Protein AF-A0A2I1GMH8-F1 (afdb_monomer_lite)

Organism: NCBI:txid588596

Sequence (183 aa):
MAGYFSDGNMNECLRSLGNLESKLNDIYKTMGSLSNRVDELEKELKELKDQANYMKFFSNYRDWASMFIQALTKKLGGVDNWRDAEMGLYYRNRNERLTKEESDCVERLMNLLKEDKDIGLNLTDIKLLLEVRDTSNILFHKNNQTSRDAEMELGTYPVPDNLKIYKPPLKKAFKAMSKWRSS

Radius of gyration: 32.74 Å; chains: 1; bounding box: 80×47×100 Å

pLDDT: mean 80.9, std 13.66, range [40.06, 97.25]

Secondary structure (DSSP, 8-state):
----SSHHHHHHHHHHHHHHHHHHHHHHHHHHHHHHHHHHHHHHHHHHHHHHHHHHHHHHHHHHHHHHHHHHHHHTTSHHHHHHHHHHHHHHHTTPPPPHHHHHHHHHHHHHHHH-TTT---HHHHHHHHHHHHHHHHHHT-----HHHHHHHHHHS---GGGGGGHHHHHHHHHHHHHHHT-

Structure (mmCIF, N/CA/C/O backbone):
data_AF-A0A2I1GMH8-F1
#
_entry.id   AF-A0A2I1GMH8-F1
#
loop_
_atom_site.group_PDB
_atom_site.id
_atom_site.type_symbol
_atom_site.label_atom_id
_atom_site.label_alt_id
_atom_site.label_comp_id
_atom_site.label_asym_id
_atom_site.label_entity_id
_atom_site.label_seq_id
_atom_site.pdbx_PDB_ins_code
_atom_site.Cartn_x
_atom_site.Cartn_y
_atom_site.Cartn_z
_atom_site.occupancy
_atom_site.B_iso_or_equiv
_atom_site.auth_seq_id
_atom_site.auth_comp_id
_atom_site.auth_asym_id
_atom_site.auth_atom_id
_atom_site.pdbx_PDB_model_num
ATOM 1 N N . MET A 1 1 ? 58.663 -9.627 -70.888 1.00 40.06 1 MET A N 1
ATOM 2 C CA . MET A 1 1 ? 58.907 -8.647 -69.810 1.00 40.06 1 MET A CA 1
ATOM 3 C C . MET A 1 1 ? 57.790 -8.792 -68.801 1.00 40.06 1 MET A C 1
ATOM 5 O O . MET A 1 1 ? 56.645 -8.538 -69.144 1.00 40.06 1 MET A O 1
ATOM 9 N N . ALA A 1 2 ? 58.120 -9.330 -67.631 1.00 48.56 2 ALA A N 1
ATOM 10 C CA . ALA A 1 2 ? 57.219 -9.452 -66.493 1.00 48.56 2 ALA A CA 1
ATOM 11 C C . ALA A 1 2 ? 57.239 -8.160 -65.657 1.00 48.56 2 ALA A C 1
ATOM 13 O O . ALA A 1 2 ? 58.277 -7.502 -65.607 1.00 48.56 2 ALA A O 1
ATOM 14 N N . GLY A 1 3 ? 56.119 -7.869 -64.980 1.00 54.62 3 GLY A N 1
ATOM 15 C CA . GLY A 1 3 ? 55.940 -6.761 -64.026 1.00 54.62 3 GLY A CA 1
ATOM 16 C C . GLY A 1 3 ? 55.752 -5.418 -64.739 1.00 54.62 3 GLY A C 1
ATOM 17 O O . GLY A 1 3 ? 56.482 -5.111 -65.665 1.00 54.62 3 GLY A O 1
ATOM 18 N N . TYR A 1 4 ? 54.795 -4.548 -64.434 1.00 51.00 4 TYR A N 1
ATOM 19 C CA . TYR A 1 4 ? 54.255 -4.160 -63.139 1.00 51.00 4 TYR A CA 1
ATOM 20 C C . TYR A 1 4 ? 52.867 -3.536 -63.372 1.00 51.00 4 TYR A C 1
ATOM 22 O O . TYR A 1 4 ? 52.776 -2.405 -63.834 1.00 51.00 4 TYR A O 1
ATOM 30 N N . PHE A 1 5 ? 51.780 -4.246 -63.073 1.00 52.03 5 PHE A N 1
ATOM 31 C CA . PHE A 1 5 ? 50.430 -3.648 -63.043 1.00 52.03 5 PHE A CA 1
ATOM 32 C C . PHE A 1 5 ? 49.624 -4.056 -61.800 1.00 52.03 5 PHE A C 1
ATOM 34 O O . PHE A 1 5 ? 48.417 -3.848 -61.745 1.00 52.03 5 PHE A O 1
ATOM 41 N N . SER A 1 6 ? 50.281 -4.627 -60.784 1.00 56.59 6 SER A N 1
ATOM 42 C CA . SER A 1 6 ? 49.587 -5.323 -59.692 1.00 56.59 6 SER A CA 1
ATOM 43 C C . SER A 1 6 ? 49.630 -4.612 -58.333 1.00 56.59 6 SER A C 1
ATOM 45 O O . SER A 1 6 ? 48.682 -4.752 -57.571 1.00 56.59 6 SER A O 1
ATOM 47 N N . ASP A 1 7 ? 50.662 -3.823 -58.014 1.00 59.91 7 ASP A N 1
ATOM 48 C CA . ASP A 1 7 ? 50.881 -3.371 -56.623 1.00 59.91 7 ASP A CA 1
ATOM 49 C C . ASP A 1 7 ? 49.994 -2.200 -56.177 1.00 59.91 7 ASP A C 1
ATOM 51 O O . ASP A 1 7 ? 49.466 -2.208 -55.066 1.00 59.91 7 ASP A O 1
ATOM 55 N N . GLY A 1 8 ? 49.796 -1.184 -57.025 1.00 64.31 8 GLY A N 1
ATOM 56 C CA . GLY A 1 8 ? 49.022 0.008 -56.646 1.00 64.31 8 GLY A CA 1
ATOM 57 C C . GLY A 1 8 ? 47.543 -0.300 -56.394 1.00 64.31 8 GLY A C 1
ATOM 58 O O . GLY A 1 8 ? 46.977 0.121 -55.387 1.00 64.31 8 GLY A O 1
ATOM 59 N N . ASN A 1 9 ? 46.948 -1.106 -57.275 1.00 75.44 9 ASN A N 1
ATOM 60 C CA . ASN A 1 9 ? 45.538 -1.489 -57.206 1.00 75.44 9 ASN A CA 1
ATOM 61 C C . ASN A 1 9 ? 45.280 -2.485 -56.056 1.00 75.44 9 ASN A C 1
ATOM 63 O O . ASN A 1 9 ? 44.261 -2.419 -55.370 1.00 75.44 9 ASN A O 1
ATOM 67 N N . MET A 1 10 ? 46.244 -3.374 -55.785 1.00 79.94 10 MET A N 1
ATOM 68 C CA . MET A 1 10 ? 46.174 -4.315 -54.666 1.00 79.94 10 MET A CA 1
ATOM 69 C C . MET A 1 10 ? 46.297 -3.607 -53.309 1.00 79.94 10 MET A C 1
ATOM 71 O O . MET A 1 10 ? 45.517 -3.895 -52.404 1.00 79.94 10 MET A O 1
ATOM 75 N N . ASN A 1 11 ? 47.194 -2.623 -53.176 1.00 84.44 11 ASN A N 1
ATOM 76 C CA . ASN A 1 11 ? 47.325 -1.827 -51.950 1.00 84.44 11 ASN A CA 1
ATOM 77 C C . ASN A 1 11 ? 46.073 -0.988 -51.649 1.00 84.44 11 ASN A C 1
ATOM 79 O O . ASN A 1 11 ? 45.658 -0.873 -50.494 1.00 84.44 11 ASN A O 1
ATOM 83 N N . GLU A 1 12 ? 45.431 -0.426 -52.675 1.00 86.88 12 GLU A N 1
ATOM 84 C CA . GLU A 1 12 ? 44.178 0.315 -52.510 1.00 86.88 12 GLU A CA 1
ATOM 85 C C . GLU A 1 12 ? 43.005 -0.595 -52.113 1.00 86.88 12 GLU A C 1
ATOM 87 O O . GLU A 1 12 ? 42.194 -0.230 -51.250 1.00 86.88 12 GLU A O 1
ATOM 92 N N . CYS A 1 13 ? 42.960 -1.808 -52.672 1.00 86.25 13 CYS A N 1
ATOM 93 C CA . CYS A 1 13 ? 41.999 -2.839 -52.292 1.00 86.25 13 CYS A CA 1
ATOM 94 C C . CYS A 1 13 ? 42.186 -3.266 -50.824 1.00 86.25 13 CYS A C 1
ATOM 96 O O . CYS A 1 13 ? 41.221 -3.262 -50.058 1.00 86.25 13 CYS A O 1
ATOM 98 N N . LEU A 1 14 ? 43.427 -3.524 -50.391 1.00 89.69 14 LEU A N 1
ATOM 99 C CA . LEU A 1 14 ? 43.752 -3.865 -48.999 1.00 89.69 14 LEU A CA 1
ATOM 100 C C . LEU A 1 14 ? 43.368 -2.747 -48.020 1.00 89.69 14 LEU A C 1
ATOM 102 O O . LEU A 1 14 ? 42.759 -3.014 -46.984 1.00 89.69 14 LEU A O 1
ATOM 106 N N . ARG A 1 15 ? 43.649 -1.483 -48.363 1.00 91.31 15 ARG A N 1
ATOM 107 C CA . ARG A 1 15 ? 43.243 -0.328 -47.545 1.00 91.31 15 ARG A CA 1
ATOM 108 C C . ARG A 1 15 ? 41.722 -0.221 -47.424 1.00 91.31 15 ARG A C 1
ATOM 110 O O . ARG A 1 15 ? 41.201 0.071 -46.349 1.00 91.31 15 ARG A O 1
ATOM 117 N N . SER A 1 16 ? 41.007 -0.458 -48.520 1.00 92.31 16 SER A N 1
ATOM 118 C CA . SER A 1 16 ? 39.541 -0.434 -48.544 1.00 92.31 16 SER A CA 1
ATOM 119 C C . SER A 1 16 ? 38.938 -1.552 -47.691 1.00 92.31 16 SER A C 1
ATOM 121 O O . SER A 1 16 ? 37.993 -1.297 -46.946 1.00 92.31 16 SER A O 1
ATOM 123 N N . LEU A 1 17 ? 39.518 -2.755 -47.741 1.00 93.69 17 LEU A N 1
ATOM 124 C CA . LEU A 1 17 ? 39.124 -3.884 -46.895 1.00 93.69 17 LEU A CA 1
ATOM 125 C C . LEU A 1 17 ? 39.354 -3.592 -45.410 1.00 93.69 17 LEU A C 1
ATOM 127 O O . LEU A 1 17 ? 38.433 -3.779 -44.621 1.00 93.69 17 LEU A O 1
ATOM 131 N N . GLY A 1 18 ? 40.516 -3.046 -45.038 1.00 94.38 18 GLY A N 1
ATOM 132 C CA . GLY A 1 18 ? 40.792 -2.661 -43.649 1.00 94.38 18 GLY A CA 1
ATOM 133 C C . GLY A 1 18 ? 39.829 -1.588 -43.124 1.00 94.38 18 GLY A C 1
ATOM 134 O O . GLY A 1 18 ? 39.339 -1.673 -41.998 1.00 94.38 18 GLY A O 1
ATOM 135 N N . ASN A 1 19 ? 39.468 -0.607 -43.959 1.00 95.31 19 ASN A N 1
ATOM 136 C CA . ASN A 1 19 ? 38.453 0.390 -43.607 1.00 95.31 19 ASN A CA 1
ATOM 137 C C . ASN A 1 19 ? 37.061 -0.234 -43.423 1.00 95.31 19 ASN A C 1
ATOM 139 O O . ASN A 1 19 ? 36.309 0.188 -42.543 1.00 95.31 19 ASN A O 1
ATOM 143 N N . LEU A 1 20 ? 36.701 -1.211 -44.261 1.00 95.50 20 LEU A N 1
ATOM 144 C CA . LEU A 1 20 ? 35.429 -1.921 -44.157 1.00 95.50 20 LEU A CA 1
ATOM 145 C C . LEU A 1 20 ? 35.374 -2.758 -42.875 1.00 95.50 20 LEU A C 1
ATOM 147 O O . LEU A 1 20 ? 34.380 -2.694 -42.159 1.00 95.50 20 LEU A O 1
ATOM 151 N N . GLU A 1 21 ? 36.452 -3.474 -42.558 1.00 95.88 21 GLU A N 1
ATOM 152 C CA . GLU A 1 21 ? 36.596 -4.250 -41.326 1.00 95.88 21 GLU A CA 1
ATOM 153 C C . GLU A 1 21 ? 36.476 -3.358 -40.083 1.00 95.88 21 GLU A C 1
ATOM 155 O O . GLU A 1 21 ? 35.703 -3.661 -39.173 1.00 95.88 21 GLU A O 1
ATOM 160 N N . SER A 1 22 ? 37.160 -2.207 -40.069 1.00 95.69 22 SER A N 1
ATOM 161 C CA . SER A 1 22 ? 37.044 -1.233 -38.976 1.00 95.69 22 SER A CA 1
ATOM 162 C C . SER A 1 22 ? 35.603 -0.754 -38.797 1.00 95.69 22 SER A C 1
ATOM 164 O O . SER A 1 22 ? 35.086 -0.764 -37.681 1.00 95.69 22 SER A O 1
ATOM 166 N N . LYS A 1 23 ? 34.926 -0.376 -39.890 1.00 96.25 23 LYS A N 1
ATOM 167 C CA . LYS A 1 23 ? 33.524 0.069 -39.838 1.00 96.25 23 LYS A CA 1
ATOM 168 C C . LYS A 1 23 ? 32.590 -1.037 -39.357 1.00 96.25 23 LYS A C 1
ATOM 170 O O . LYS A 1 23 ? 31.674 -0.760 -38.590 1.00 96.25 23 LYS A O 1
ATOM 175 N N . LEU A 1 24 ? 32.817 -2.278 -39.787 1.00 96.44 24 LEU A N 1
ATOM 176 C CA . LEU A 1 24 ? 32.039 -3.434 -39.346 1.00 96.44 24 LEU A CA 1
ATOM 177 C C . LEU A 1 24 ? 32.189 -3.644 -37.831 1.00 96.44 24 LEU A C 1
ATOM 179 O O . LEU A 1 24 ? 31.196 -3.839 -37.134 1.00 96.44 24 LEU A O 1
ATOM 183 N N . ASN A 1 25 ? 33.413 -3.530 -37.310 1.00 95.75 25 ASN A N 1
ATOM 184 C CA . ASN A 1 25 ? 33.686 -3.625 -35.876 1.00 95.75 25 ASN A CA 1
ATOM 185 C C . ASN A 1 25 ? 32.995 -2.513 -35.073 1.00 95.75 25 ASN A C 1
ATOM 187 O O . ASN A 1 25 ? 32.448 -2.780 -34.001 1.00 95.75 25 ASN A O 1
ATOM 191 N N . ASP A 1 26 ? 32.968 -1.283 -35.586 1.00 96.69 26 ASP A N 1
ATOM 192 C CA . ASP A 1 26 ? 32.250 -0.177 -34.943 1.00 96.69 26 ASP A CA 1
ATOM 193 C C . ASP A 1 26 ? 30.727 -0.394 -34.960 1.00 96.69 26 ASP A C 1
ATOM 195 O O . ASP A 1 26 ? 30.047 -0.144 -33.958 1.00 96.69 26 ASP A O 1
ATOM 199 N N . ILE A 1 27 ? 30.184 -0.941 -36.055 1.00 96.44 27 ILE A N 1
ATOM 200 C CA . ILE A 1 27 ? 28.773 -1.346 -36.141 1.00 96.44 27 ILE A CA 1
ATOM 201 C C . ILE A 1 27 ? 28.455 -2.425 -35.098 1.00 96.44 27 ILE A C 1
ATOM 203 O O . ILE A 1 27 ? 27.470 -2.299 -34.375 1.00 96.44 27 ILE A O 1
ATOM 207 N N . TYR A 1 28 ? 29.292 -3.453 -34.943 1.00 95.56 28 TYR A N 1
ATOM 208 C CA . TYR A 1 28 ? 29.057 -4.483 -33.925 1.00 95.56 28 TYR A CA 1
ATOM 209 C C . TYR A 1 28 ? 29.093 -3.925 -32.499 1.00 95.56 28 TYR A C 1
ATOM 211 O O . TYR A 1 28 ? 28.238 -4.276 -31.684 1.00 95.56 28 TYR A O 1
ATOM 219 N N . LYS A 1 29 ? 30.026 -3.017 -32.192 1.00 95.88 29 LYS A N 1
ATOM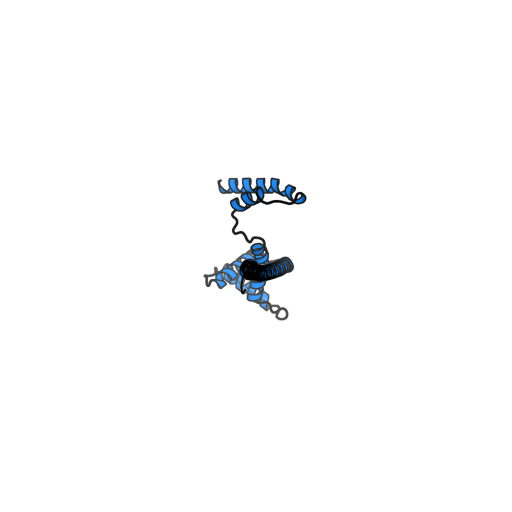 220 C CA . LYS A 1 29 ? 30.091 -2.356 -30.876 1.00 95.88 29 LYS A CA 1
ATOM 221 C C . LYS A 1 29 ? 28.842 -1.524 -30.596 1.00 95.88 29 LYS A C 1
ATOM 223 O O . LYS A 1 29 ? 28.269 -1.616 -29.511 1.00 95.88 29 LYS A O 1
ATOM 228 N N . THR A 1 30 ? 28.414 -0.721 -31.569 1.00 96.12 30 THR A N 1
ATOM 229 C CA . THR A 1 30 ? 27.206 0.108 -31.435 1.00 96.12 30 THR A CA 1
ATOM 230 C C . THR A 1 30 ? 25.945 -0.741 -31.312 1.00 96.12 30 THR A C 1
ATOM 232 O O . THR A 1 30 ? 25.115 -0.448 -30.454 1.00 96.12 30 THR A O 1
ATOM 235 N N . MET A 1 31 ? 25.834 -1.832 -32.074 1.00 96.12 31 MET A N 1
ATOM 236 C CA . MET A 1 31 ? 24.722 -2.776 -31.964 1.00 96.12 31 MET A CA 1
ATOM 237 C C . MET A 1 31 ? 24.685 -3.462 -30.592 1.00 96.12 31 MET A C 1
ATOM 239 O O . MET A 1 31 ? 23.622 -3.546 -29.983 1.00 96.12 31 MET A O 1
ATOM 243 N N . GLY A 1 32 ? 25.837 -3.887 -30.064 1.00 96.50 32 GLY A N 1
ATOM 244 C CA . GLY A 1 32 ? 25.928 -4.454 -28.716 1.00 96.50 32 GLY A CA 1
ATOM 245 C C . GLY A 1 32 ? 25.486 -3.463 -27.635 1.00 96.50 32 GLY A C 1
ATOM 246 O O . GLY A 1 32 ? 24.695 -3.804 -26.760 1.00 96.50 32 GLY A O 1
ATOM 247 N N . SER A 1 33 ? 25.921 -2.203 -27.736 1.00 95.69 33 SER A N 1
ATOM 248 C CA . SER A 1 33 ? 25.469 -1.143 -26.826 1.00 95.69 33 SER A CA 1
ATOM 249 C C . SER A 1 33 ? 23.968 -0.867 -26.944 1.00 95.69 33 SER A C 1
ATOM 251 O O . SER A 1 33 ? 23.318 -0.641 -25.925 1.00 95.69 33 SER A O 1
ATOM 253 N N . LEU A 1 34 ? 23.412 -0.889 -28.160 1.00 96.06 34 LEU A N 1
ATOM 254 C CA . LEU A 1 34 ? 21.980 -0.703 -28.377 1.00 96.06 34 LEU A CA 1
ATOM 255 C C . LEU A 1 34 ? 21.170 -1.851 -27.768 1.00 96.06 34 LEU A C 1
ATOM 257 O O . LEU A 1 34 ? 20.182 -1.577 -27.097 1.00 96.06 34 LEU A O 1
ATOM 261 N N . SER A 1 35 ? 21.613 -3.099 -27.947 1.00 96.38 35 SER A N 1
ATOM 262 C CA . SER A 1 35 ? 20.971 -4.277 -27.350 1.00 96.38 35 SER A CA 1
ATOM 263 C C . SER A 1 35 ? 20.893 -4.153 -25.830 1.00 96.38 35 SER A C 1
ATOM 265 O O . SER A 1 35 ? 19.807 -4.249 -25.271 1.00 96.38 35 SER A O 1
ATOM 267 N N . ASN A 1 36 ? 22.008 -3.815 -25.172 1.00 96.12 36 ASN A N 1
ATOM 268 C CA . ASN A 1 36 ? 22.028 -3.639 -23.716 1.00 96.12 36 ASN A CA 1
ATOM 269 C C . ASN A 1 36 ? 21.055 -2.543 -23.249 1.00 96.12 36 ASN A C 1
ATOM 271 O O . ASN A 1 36 ? 20.366 -2.707 -22.247 1.00 96.12 36 ASN A O 1
ATOM 275 N N . ARG A 1 37 ? 20.965 -1.428 -23.987 1.00 95.81 37 ARG A N 1
ATOM 276 C CA . ARG A 1 37 ? 20.025 -0.340 -23.666 1.00 95.81 37 ARG A CA 1
ATOM 277 C C . ARG A 1 37 ? 18.566 -0.748 -23.860 1.00 95.81 37 ARG A C 1
ATOM 279 O O . ARG A 1 37 ? 17.710 -0.264 -23.129 1.00 95.81 37 ARG A O 1
ATOM 286 N N . VAL A 1 38 ? 18.270 -1.590 -24.851 1.00 97.25 38 VAL A N 1
ATOM 287 C CA . VAL A 1 38 ? 16.920 -2.139 -25.048 1.00 97.25 38 VAL A CA 1
ATOM 288 C C . VAL A 1 38 ? 16.546 -3.029 -23.865 1.00 97.25 38 VAL A C 1
ATOM 290 O O . VAL A 1 38 ? 15.478 -2.826 -23.296 1.00 97.25 38 VAL A O 1
ATOM 293 N N . ASP A 1 39 ? 17.446 -3.910 -23.425 1.00 95.94 39 ASP A N 1
ATOM 294 C CA . ASP A 1 39 ? 17.209 -4.787 -22.270 1.00 95.94 39 ASP A CA 1
ATOM 295 C C . ASP A 1 39 ? 16.964 -3.983 -20.975 1.00 95.94 39 ASP A C 1
ATOM 297 O O . ASP A 1 39 ? 16.063 -4.293 -20.190 1.00 95.94 39 ASP A O 1
ATOM 301 N N . GLU A 1 40 ? 17.735 -2.911 -20.758 1.00 96.81 40 GLU A N 1
ATOM 302 C CA . GLU A 1 40 ? 17.535 -1.983 -19.636 1.00 96.81 40 GLU A CA 1
ATOM 303 C C . GLU A 1 40 ? 16.158 -1.307 -19.695 1.00 96.81 40 GLU A C 1
ATOM 305 O O . GLU A 1 40 ? 15.430 -1.299 -18.699 1.00 96.81 40 GLU A O 1
ATOM 310 N N . LEU A 1 41 ? 15.762 -0.798 -20.866 1.00 95.62 41 LEU A N 1
ATOM 311 C CA . LEU A 1 41 ? 14.460 -0.157 -21.056 1.00 95.62 41 LEU A CA 1
ATOM 312 C C . LEU A 1 41 ? 13.293 -1.129 -20.858 1.00 95.62 41 LEU A C 1
ATOM 314 O O . LEU A 1 41 ? 12.278 -0.752 -20.274 1.00 95.62 41 LEU A O 1
ATOM 318 N N . GLU A 1 42 ? 13.410 -2.374 -21.317 1.00 96.38 42 GLU A N 1
ATOM 319 C CA . GLU A 1 42 ? 12.382 -3.395 -21.098 1.00 96.38 42 GLU A CA 1
ATOM 320 C C . GLU A 1 42 ? 12.197 -3.699 -19.608 1.00 96.38 42 GLU A C 1
ATOM 322 O O . GLU A 1 42 ? 11.063 -3.833 -19.129 1.00 96.38 42 GLU A O 1
ATOM 327 N N . LYS A 1 43 ? 13.301 -3.750 -18.855 1.00 94.81 43 LYS A N 1
ATOM 328 C CA . LYS A 1 43 ? 13.268 -3.927 -17.403 1.00 94.81 43 LYS A CA 1
ATOM 329 C C . LYS A 1 43 ? 12.599 -2.741 -16.708 1.00 94.81 43 LYS A C 1
ATOM 331 O O . LYS A 1 43 ? 11.677 -2.954 -15.920 1.00 94.81 43 LYS A O 1
ATOM 336 N N . GLU A 1 44 ? 13.007 -1.513 -17.022 1.00 93.25 44 GLU A N 1
ATOM 337 C CA . GLU A 1 44 ? 12.403 -0.301 -16.451 1.00 93.25 44 GLU A CA 1
ATOM 338 C C . GLU A 1 44 ? 10.910 -0.198 -16.783 1.00 93.25 44 GLU A C 1
ATOM 340 O O . GLU A 1 44 ? 10.091 0.115 -15.917 1.00 93.25 44 GLU A O 1
ATOM 345 N N . LEU A 1 45 ? 10.519 -0.526 -18.018 1.00 93.00 45 LEU A N 1
ATOM 346 C CA . LEU A 1 45 ? 9.120 -0.523 -18.438 1.00 93.00 45 LEU A CA 1
ATOM 347 C C . LEU A 1 45 ? 8.288 -1.531 -17.640 1.00 93.00 45 LEU A C 1
ATOM 349 O O . LEU A 1 45 ? 7.154 -1.232 -17.254 1.00 93.00 45 LEU A O 1
ATOM 353 N N . LYS A 1 46 ? 8.839 -2.720 -17.377 1.00 92.69 46 LYS A N 1
ATOM 354 C CA . LYS A 1 46 ? 8.184 -3.728 -16.543 1.00 92.69 46 LYS A CA 1
ATOM 355 C C . LYS A 1 46 ? 8.002 -3.224 -15.112 1.00 92.69 46 LYS A C 1
ATOM 357 O O . LYS A 1 46 ? 6.894 -3.296 -14.588 1.00 92.69 46 LYS A O 1
ATOM 362 N N . GLU A 1 47 ? 9.046 -2.652 -14.516 1.00 87.69 47 GLU A N 1
ATOM 363 C CA . GLU A 1 47 ? 8.986 -2.085 -13.165 1.00 87.69 47 GLU A CA 1
ATOM 364 C C . GLU A 1 47 ? 7.959 -0.946 -13.063 1.00 87.69 47 GLU A C 1
ATOM 366 O O . GLU A 1 47 ? 7.173 -0.904 -12.115 1.00 87.69 47 GLU A O 1
ATOM 371 N N . LEU A 1 48 ? 7.900 -0.054 -14.057 1.00 84.62 48 LEU A N 1
ATOM 372 C CA . LEU A 1 48 ? 6.904 1.020 -14.121 1.00 84.62 48 LEU A CA 1
ATOM 373 C C . LEU A 1 48 ? 5.481 0.481 -14.267 1.00 84.62 48 LEU A C 1
ATOM 375 O O . LEU A 1 48 ? 4.561 0.978 -13.615 1.00 84.62 48 LEU A O 1
ATOM 379 N N . LYS A 1 49 ? 5.286 -0.544 -15.101 1.00 86.50 49 LYS A N 1
ATOM 380 C CA . LYS A 1 49 ? 3.984 -1.195 -15.271 1.00 86.50 49 LYS A CA 1
ATOM 381 C C . LYS A 1 49 ? 3.515 -1.840 -13.968 1.00 86.50 49 LYS A C 1
ATOM 383 O O . LYS A 1 49 ? 2.350 -1.684 -13.602 1.00 86.50 49 LYS A O 1
ATOM 388 N N . ASP A 1 50 ? 4.411 -2.514 -13.255 1.00 83.38 50 ASP A N 1
ATOM 389 C CA . ASP A 1 50 ? 4.107 -3.131 -11.964 1.00 83.38 50 ASP A CA 1
ATOM 390 C C . ASP A 1 50 ? 3.772 -2.066 -10.909 1.00 83.38 50 ASP A C 1
ATOM 392 O O . ASP A 1 50 ? 2.757 -2.187 -10.221 1.00 83.38 50 ASP A O 1
ATOM 396 N N . GLN A 1 51 ? 4.532 -0.966 -10.852 1.00 81.25 51 GLN A N 1
ATOM 397 C CA . GLN A 1 51 ? 4.231 0.174 -9.976 1.00 81.25 51 GLN A CA 1
ATOM 398 C C . GLN A 1 51 ? 2.872 0.810 -10.294 1.00 81.25 51 GLN A C 1
ATOM 400 O O . GLN A 1 51 ? 2.092 1.074 -9.379 1.00 81.25 51 GLN A O 1
ATOM 405 N N . ALA A 1 52 ? 2.552 1.018 -11.573 1.00 81.19 52 ALA A N 1
ATOM 406 C CA . ALA A 1 52 ? 1.271 1.581 -11.993 1.00 81.19 52 ALA A CA 1
ATOM 407 C C . ALA A 1 52 ? 0.093 0.664 -11.625 1.00 81.19 52 ALA A C 1
ATOM 409 O O . ALA A 1 52 ? -0.939 1.136 -11.142 1.00 81.19 52 ALA A O 1
ATOM 410 N N . ASN A 1 53 ? 0.249 -0.651 -11.805 1.00 81.44 53 ASN A N 1
ATOM 411 C CA . ASN A 1 53 ? -0.761 -1.634 -11.416 1.00 81.44 53 ASN A CA 1
ATOM 412 C C . ASN A 1 53 ? -0.964 -1.666 -9.898 1.00 81.44 53 ASN A C 1
ATOM 414 O O . ASN A 1 53 ? -2.107 -1.657 -9.437 1.00 81.44 53 ASN A O 1
ATOM 418 N N . TYR A 1 54 ? 0.129 -1.651 -9.131 1.00 79.00 54 TYR A N 1
ATOM 419 C CA . TYR A 1 54 ? 0.096 -1.587 -7.673 1.00 79.00 54 TYR A CA 1
ATOM 420 C C . TYR A 1 54 ? -0.635 -0.315 -7.217 1.00 79.00 54 TYR A C 1
ATOM 422 O O . TYR A 1 54 ? -1.631 -0.387 -6.502 1.00 79.00 54 TYR A O 1
ATOM 430 N N . MET A 1 55 ? -0.248 0.851 -7.738 1.00 77.69 55 MET A N 1
ATOM 431 C CA . MET A 1 55 ? -0.877 2.139 -7.429 1.00 77.69 55 MET A CA 1
ATOM 432 C C . MET A 1 55 ? -2.376 2.160 -7.751 1.00 77.69 55 MET A C 1
ATOM 434 O O . MET A 1 55 ? -3.180 2.619 -6.937 1.00 77.69 55 MET A O 1
ATOM 438 N N . LYS A 1 56 ? -2.771 1.613 -8.906 1.00 78.25 56 LYS A N 1
ATOM 439 C CA . LYS A 1 56 ? -4.179 1.495 -9.302 1.00 78.25 56 LYS A CA 1
ATOM 440 C C . LYS A 1 56 ? -4.970 0.607 -8.341 1.00 78.25 56 LYS A C 1
ATOM 442 O O . LYS A 1 56 ? -6.088 0.967 -7.982 1.00 78.25 56 LYS A O 1
ATOM 447 N N . PHE A 1 57 ? -4.404 -0.524 -7.914 1.00 77.19 57 PHE A N 1
ATOM 448 C CA . PHE A 1 57 ? -5.040 -1.408 -6.938 1.00 77.19 57 PHE A CA 1
ATOM 449 C C . PHE A 1 57 ? -5.329 -0.659 -5.633 1.00 77.19 57 PHE A C 1
ATOM 451 O O . PHE A 1 57 ? -6.490 -0.535 -5.242 1.00 77.19 57 PHE A O 1
ATOM 458 N N . PHE A 1 58 ? -4.302 -0.079 -5.005 1.00 78.25 58 PHE A N 1
ATOM 459 C CA . PHE A 1 58 ? -4.482 0.628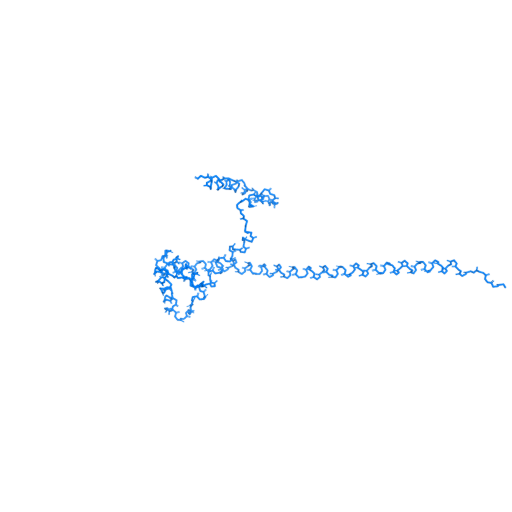 -3.736 1.00 78.25 58 PHE A CA 1
ATOM 460 C C . PHE A 1 58 ? -5.425 1.821 -3.875 1.00 78.25 58 PHE A C 1
ATOM 462 O O . PHE A 1 58 ? -6.308 1.982 -3.043 1.00 78.25 58 PHE A O 1
ATOM 469 N N . SER A 1 59 ? -5.311 2.618 -4.942 1.00 76.38 59 SER A N 1
ATOM 470 C CA . SER A 1 59 ? -6.210 3.758 -5.162 1.00 76.38 59 SER A CA 1
ATOM 471 C C . SER A 1 59 ? -7.677 3.339 -5.285 1.00 76.38 59 SER A C 1
ATOM 473 O O . SER A 1 59 ? -8.539 4.021 -4.743 1.00 76.38 59 SER A O 1
ATOM 475 N N . ASN A 1 60 ? -7.971 2.233 -5.973 1.00 74.38 60 ASN A N 1
ATOM 476 C CA . ASN A 1 60 ? -9.349 1.790 -6.191 1.00 74.38 60 ASN A CA 1
ATOM 477 C C . ASN A 1 60 ? -9.999 1.226 -4.923 1.00 74.38 60 ASN A C 1
ATOM 479 O O . ASN A 1 60 ? -11.196 1.410 -4.717 1.00 74.38 60 ASN A O 1
ATOM 483 N N . TYR A 1 61 ? -9.232 0.514 -4.093 1.00 76.81 61 TYR A N 1
ATOM 484 C CA . TYR A 1 61 ? -9.769 -0.189 -2.924 1.00 76.81 61 TYR A CA 1
ATOM 485 C C . TYR A 1 61 ? -9.605 0.576 -1.608 1.00 76.81 61 TYR A C 1
ATOM 487 O O . TYR A 1 61 ? -10.267 0.235 -0.628 1.00 76.81 61 TYR A O 1
ATOM 495 N N . ARG A 1 62 ? -8.788 1.636 -1.577 1.00 84.38 62 ARG A N 1
ATOM 496 C CA . ARG A 1 62 ? -8.591 2.489 -0.397 1.00 84.38 62 ARG A CA 1
ATOM 497 C C . ARG A 1 62 ? -9.902 3.044 0.148 1.00 84.38 62 ARG A C 1
ATOM 499 O O . ARG A 1 62 ? -10.112 3.004 1.361 1.00 84.38 62 ARG A O 1
ATOM 506 N N . ASP A 1 63 ? -10.764 3.576 -0.713 1.00 76.25 63 ASP A N 1
ATOM 507 C CA . ASP A 1 63 ? -12.011 4.208 -0.268 1.00 76.25 63 ASP A CA 1
ATOM 508 C C . ASP A 1 63 ? -12.959 3.168 0.335 1.00 76.25 63 ASP A C 1
ATOM 510 O O . ASP A 1 63 ? -13.522 3.389 1.406 1.00 76.25 63 ASP A O 1
ATOM 514 N N . TRP A 1 64 ? -13.036 1.982 -0.273 1.00 79.88 64 TRP A N 1
ATOM 515 C CA . TRP A 1 64 ? -13.798 0.852 0.257 1.00 79.88 64 TRP A CA 1
ATOM 516 C C . TRP A 1 64 ? -13.259 0.362 1.602 1.00 79.88 64 TRP A C 1
ATOM 518 O O . TRP A 1 64 ? -14.035 0.185 2.541 1.00 79.88 64 TRP A O 1
ATOM 528 N N . ALA A 1 65 ? -11.937 0.211 1.733 1.00 81.69 65 ALA A N 1
ATOM 529 C CA . ALA A 1 65 ? -11.30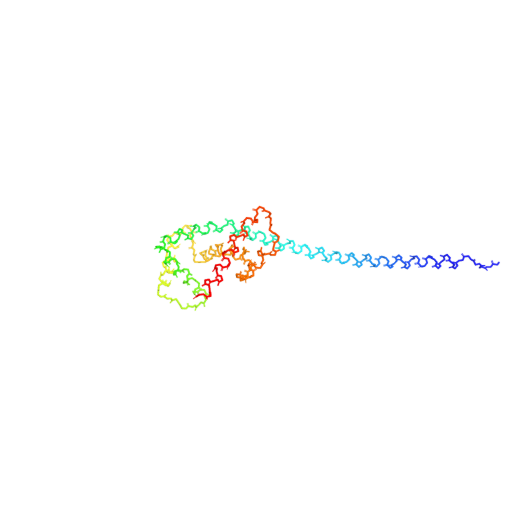4 -0.135 3.003 1.00 81.69 65 ALA A CA 1
ATOM 530 C C . ALA A 1 65 ? -11.578 0.939 4.068 1.00 81.69 65 ALA A C 1
ATOM 532 O O . ALA A 1 65 ? -11.935 0.617 5.197 1.00 81.69 65 ALA A O 1
ATOM 533 N N . SER A 1 66 ? -11.506 2.221 3.699 1.00 83.44 66 SER A N 1
ATOM 534 C CA . SER A 1 66 ? -11.803 3.343 4.597 1.00 83.44 66 SER A CA 1
ATOM 535 C C . SER A 1 66 ? -13.257 3.323 5.071 1.00 83.44 66 SER A C 1
ATOM 537 O O . SER A 1 66 ? -13.515 3.474 6.264 1.00 83.44 66 SER A O 1
ATOM 539 N N . MET A 1 67 ? -14.209 3.096 4.160 1.00 80.75 67 MET A N 1
ATOM 540 C CA . MET A 1 67 ? -15.632 2.971 4.488 1.00 80.75 67 MET A CA 1
ATOM 541 C C . MET A 1 67 ? -15.895 1.786 5.419 1.00 80.75 67 MET A C 1
ATOM 543 O O . MET A 1 67 ? -16.636 1.922 6.394 1.00 80.75 67 MET A O 1
ATOM 547 N N . PHE A 1 68 ? -15.260 0.642 5.156 1.00 86.50 68 PHE A N 1
ATOM 548 C CA . PHE A 1 68 ? -15.365 -0.531 6.014 1.00 86.50 68 PHE A CA 1
ATOM 549 C C . PHE A 1 68 ? -14.804 -0.262 7.417 1.00 86.50 68 PHE A C 1
ATOM 551 O O . PHE A 1 68 ? -15.502 -0.499 8.403 1.00 86.50 68 PHE A O 1
ATOM 558 N N . ILE A 1 69 ? -13.595 0.304 7.524 1.00 89.94 69 ILE A N 1
ATOM 559 C CA . ILE A 1 69 ? -12.995 0.654 8.818 1.00 89.94 69 ILE A CA 1
ATOM 560 C C . ILE A 1 69 ? -13.882 1.639 9.581 1.00 89.94 69 ILE A C 1
ATOM 562 O O . ILE A 1 69 ? -14.115 1.437 10.764 1.00 89.94 69 ILE A O 1
ATOM 566 N N . GLN A 1 70 ? -14.473 2.641 8.925 1.00 87.50 70 GLN A N 1
ATOM 567 C CA . GLN A 1 70 ? -15.420 3.548 9.585 1.00 87.50 70 GLN A CA 1
ATOM 568 C C . GLN A 1 70 ? -16.667 2.830 10.120 1.00 87.50 70 GLN A C 1
ATOM 570 O O . GLN A 1 70 ? -17.159 3.165 11.202 1.00 87.50 70 GLN A O 1
ATOM 575 N N . ALA A 1 71 ? -17.205 1.856 9.381 1.00 87.38 71 ALA A N 1
ATOM 576 C CA . ALA A 1 71 ? -18.322 1.044 9.856 1.00 87.38 71 ALA A CA 1
ATOM 577 C C . ALA A 1 71 ? -17.912 0.194 11.071 1.00 87.38 71 ALA A C 1
ATOM 579 O O . ALA A 1 71 ? -18.643 0.139 12.064 1.00 87.38 71 ALA A O 1
ATOM 580 N N . LEU A 1 72 ? -16.714 -0.391 11.027 1.00 87.69 72 LEU A N 1
ATOM 581 C CA . LEU A 1 72 ? -16.131 -1.164 12.120 1.00 87.69 72 LEU A CA 1
ATOM 582 C C . LEU A 1 72 ? -15.871 -0.298 13.363 1.00 87.69 72 LEU A C 1
ATOM 584 O O . LEU A 1 72 ? -16.236 -0.699 14.464 1.00 87.69 72 LEU A O 1
ATOM 588 N N . THR A 1 73 ? -15.358 0.924 13.200 1.00 91.81 73 THR A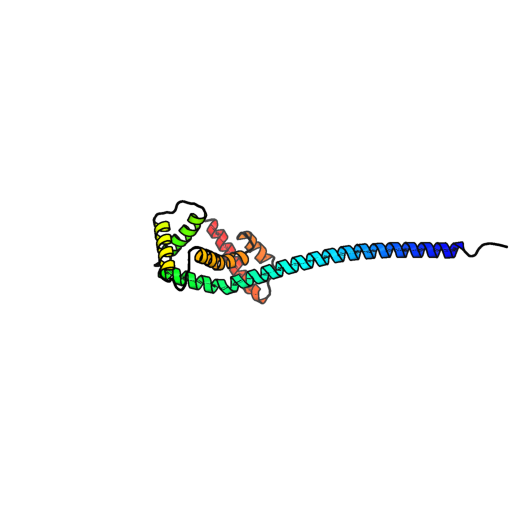 N 1
ATOM 589 C CA . THR A 1 73 ? -15.190 1.916 14.276 1.00 91.81 73 THR A CA 1
ATOM 590 C C . THR A 1 73 ? -16.510 2.192 14.992 1.00 91.81 73 THR A C 1
ATOM 592 O O . THR A 1 73 ? -16.561 2.215 16.221 1.00 91.81 73 THR A O 1
ATOM 595 N N . LYS A 1 74 ? -17.609 2.363 14.243 1.00 90.19 74 LYS A N 1
ATOM 596 C CA . LYS A 1 74 ? -18.942 2.564 14.836 1.00 90.19 74 LYS A CA 1
ATOM 597 C C . LYS A 1 74 ? -19.402 1.335 15.620 1.00 90.19 74 LYS A C 1
ATOM 599 O O . LYS A 1 74 ? -19.916 1.488 16.723 1.00 90.19 74 LYS A O 1
ATOM 604 N N . LYS A 1 75 ? -19.193 0.131 15.079 1.00 89.31 75 LYS A N 1
ATOM 605 C CA . LYS A 1 75 ? -19.536 -1.138 15.746 1.00 89.31 75 LYS A CA 1
ATOM 606 C C . LYS A 1 75 ? -18.723 -1.380 17.018 1.00 89.31 75 LYS A C 1
ATOM 608 O O . LYS A 1 75 ? -19.265 -1.891 17.989 1.00 89.31 75 LYS A O 1
ATOM 613 N N . LEU A 1 76 ? -17.464 -0.952 17.035 1.00 91.12 76 LEU A N 1
ATOM 614 C CA . LEU A 1 76 ? -16.570 -1.049 18.189 1.00 91.12 76 LEU A CA 1
ATOM 615 C C . LEU A 1 76 ? -16.871 -0.002 19.281 1.00 91.12 76 LEU A C 1
ATOM 617 O O . LEU A 1 76 ? -16.282 -0.039 20.359 1.00 91.12 76 LEU A O 1
ATOM 621 N N . GLY A 1 77 ? -17.807 0.920 19.037 1.00 93.00 77 GLY A N 1
ATOM 622 C CA . GLY A 1 77 ? -18.250 1.910 20.020 1.00 93.00 77 GLY A CA 1
ATOM 623 C C . GLY A 1 77 ? -17.579 3.279 19.903 1.00 93.00 77 GLY A C 1
ATOM 624 O O . GLY A 1 77 ? -17.658 4.061 20.843 1.00 93.00 77 GLY A O 1
ATOM 625 N N . GLY A 1 78 ? -16.956 3.595 18.764 1.00 93.62 78 GLY A N 1
ATOM 626 C CA . GLY A 1 78 ? -16.455 4.937 18.462 1.00 93.62 78 GLY A CA 1
ATOM 627 C C . GLY A 1 78 ? -14.961 5.004 18.154 1.00 93.62 78 GLY A C 1
ATOM 628 O O . GLY A 1 78 ? -14.251 4.000 18.141 1.00 93.62 78 GLY A O 1
ATOM 629 N N . VAL A 1 79 ? -14.504 6.225 17.864 1.00 92.56 79 VAL A N 1
ATOM 630 C CA . VAL A 1 79 ? -13.142 6.512 17.381 1.00 92.56 79 VAL A CA 1
ATOM 631 C C . VAL A 1 79 ? -12.080 6.175 18.424 1.00 92.56 79 VAL A C 1
ATOM 633 O O . VAL A 1 79 ? -11.035 5.654 18.049 1.00 92.56 79 VAL A O 1
ATOM 636 N N . ASP A 1 80 ? -12.351 6.412 19.707 1.00 92.81 80 ASP A N 1
ATOM 637 C CA . ASP A 1 80 ? -11.382 6.156 20.779 1.00 92.81 80 ASP A CA 1
ATOM 638 C C . ASP A 1 80 ? -11.120 4.652 20.944 1.00 92.81 80 ASP A C 1
ATOM 640 O O . ASP A 1 80 ? -9.977 4.216 20.846 1.00 92.81 80 ASP A O 1
ATOM 644 N N . ASN A 1 81 ? -12.179 3.835 21.020 1.00 93.62 81 ASN A N 1
ATOM 645 C CA . ASN A 1 81 ? -12.042 2.374 21.075 1.00 93.62 81 ASN A CA 1
ATOM 646 C C . ASN A 1 81 ? -11.334 1.813 19.831 1.00 93.62 81 ASN A C 1
ATOM 648 O O . ASN A 1 81 ? -10.574 0.850 19.918 1.00 93.62 81 ASN A O 1
ATOM 652 N N . TRP A 1 82 ? -11.592 2.400 18.657 1.00 94.94 82 TRP A N 1
ATOM 653 C CA . TRP A 1 82 ? -10.885 2.024 17.435 1.00 94.94 82 TRP A CA 1
ATOM 654 C C . TRP A 1 82 ? -9.406 2.395 17.488 1.00 94.94 82 TRP A C 1
ATOM 656 O O . TRP A 1 82 ? -8.576 1.564 17.134 1.00 94.94 82 TRP A O 1
ATOM 666 N N . ARG A 1 83 ? -9.068 3.602 17.952 1.00 92.62 83 ARG A N 1
ATOM 667 C CA . ARG A 1 83 ? -7.678 4.037 18.113 1.00 92.62 83 ARG A CA 1
ATOM 668 C C . ARG A 1 83 ? -6.919 3.087 19.039 1.00 92.62 83 ARG A C 1
ATOM 670 O O . ARG A 1 83 ? -5.825 2.667 18.679 1.00 92.62 83 ARG A O 1
ATOM 677 N N . ASP A 1 84 ? -7.505 2.706 20.169 1.00 93.69 84 ASP A N 1
ATOM 678 C CA . ASP A 1 84 ? -6.872 1.784 21.116 1.00 93.69 84 ASP A CA 1
ATOM 679 C C . ASP A 1 84 ? 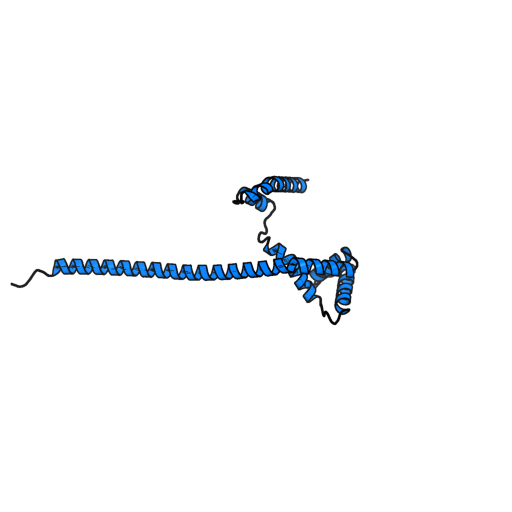-6.743 0.364 20.541 1.00 93.69 84 ASP A C 1
ATOM 681 O O . ASP A 1 84 ? -5.713 -0.286 20.715 1.00 93.69 84 ASP A O 1
ATOM 685 N N . ALA A 1 85 ? -7.737 -0.113 19.781 1.00 93.00 85 ALA A N 1
ATOM 686 C CA . ALA A 1 85 ? -7.630 -1.390 19.073 1.00 93.00 85 ALA A CA 1
ATOM 687 C C . ALA A 1 85 ? -6.542 -1.362 17.987 1.00 93.00 85 ALA A C 1
ATOM 689 O O . ALA A 1 85 ? -5.775 -2.312 17.851 1.00 93.00 85 ALA A O 1
ATOM 690 N N . GLU A 1 86 ? -6.457 -0.281 17.215 1.00 92.06 86 GLU A N 1
ATOM 691 C CA . GLU A 1 86 ? -5.475 -0.102 16.145 1.00 92.06 86 GLU A CA 1
ATOM 692 C C . GLU A 1 86 ? -4.045 -0.017 16.700 1.00 92.06 86 GLU A C 1
ATOM 694 O O . GLU A 1 86 ? -3.160 -0.742 16.234 1.00 92.06 86 GLU A O 1
ATOM 699 N N . MET A 1 87 ? -3.832 0.778 17.754 1.00 88.44 87 MET A N 1
ATOM 700 C CA . MET A 1 87 ? -2.563 0.829 18.488 1.00 88.44 87 MET A CA 1
ATOM 701 C C . MET A 1 87 ? -2.227 -0.528 19.107 1.00 88.44 87 MET A C 1
ATOM 703 O O . MET A 1 87 ? -1.100 -1.008 18.980 1.00 88.44 87 MET A O 1
ATOM 707 N N . GLY A 1 88 ? -3.219 -1.206 19.683 1.00 90.12 88 GLY A N 1
ATOM 708 C CA . GLY A 1 88 ? -3.032 -2.536 20.238 1.00 90.12 88 GLY A CA 1
ATOM 709 C C . GLY A 1 88 ? -2.619 -3.572 19.185 1.00 90.12 88 GLY A C 1
ATOM 710 O O . GLY A 1 88 ? -1.733 -4.394 19.423 1.00 90.12 88 GLY A O 1
ATOM 711 N N . LEU A 1 89 ? -3.181 -3.519 17.975 1.00 89.62 89 LEU A N 1
ATOM 712 C CA . LEU A 1 89 ? -2.740 -4.366 16.862 1.00 89.62 89 LEU A CA 1
ATOM 713 C C . LEU A 1 89 ? -1.300 -4.055 16.437 1.00 89.62 89 LEU A C 1
ATOM 715 O O . LEU A 1 89 ? -0.535 -4.984 16.155 1.00 89.62 89 LEU A O 1
ATOM 719 N N . TYR A 1 90 ? -0.926 -2.776 16.411 1.00 85.81 90 TYR A N 1
ATOM 720 C CA . TYR A 1 90 ? 0.428 -2.333 16.089 1.00 85.81 90 TYR A CA 1
ATOM 721 C C . TYR A 1 90 ? 1.459 -2.835 17.113 1.00 85.81 90 TYR A C 1
ATOM 723 O O . TYR A 1 90 ? 2.458 -3.446 16.724 1.00 85.81 90 TYR A O 1
ATOM 731 N N . TYR A 1 91 ? 1.195 -2.667 18.411 1.00 86.00 91 TYR A N 1
ATOM 732 C CA . TYR A 1 91 ? 2.090 -3.112 19.484 1.00 86.00 91 TYR A CA 1
ATOM 733 C C . TYR A 1 91 ? 2.167 -4.632 19.598 1.00 86.00 91 TYR A C 1
ATOM 735 O O . TYR A 1 91 ? 3.259 -5.195 19.719 1.00 86.00 91 TYR A O 1
ATOM 743 N N . ARG A 1 92 ? 1.034 -5.328 19.443 1.00 83.44 92 ARG A N 1
ATOM 744 C CA . ARG A 1 92 ? 0.994 -6.795 19.434 1.00 83.44 92 ARG A CA 1
ATOM 745 C C . ARG A 1 92 ? 1.867 -7.391 18.328 1.00 83.44 92 ARG A C 1
ATOM 747 O O . ARG A 1 92 ? 2.498 -8.418 18.550 1.00 83.44 92 ARG A O 1
ATOM 754 N N . ASN A 1 93 ? 1.944 -6.750 17.159 1.00 79.12 93 ASN A N 1
ATOM 755 C CA . ASN A 1 93 ? 2.819 -7.192 16.065 1.00 79.12 93 ASN A CA 1
ATOM 756 C C . ASN A 1 93 ? 4.314 -7.060 16.384 1.00 79.12 93 ASN A C 1
ATOM 758 O O . ASN A 1 93 ? 5.128 -7.752 15.779 1.00 79.12 93 ASN A O 1
ATOM 762 N N . ARG A 1 94 ? 4.678 -6.171 17.312 1.00 79.62 94 ARG A N 1
ATOM 763 C CA . ARG A 1 94 ? 6.062 -5.908 17.725 1.00 79.62 94 ARG A CA 1
ATOM 764 C C . ARG A 1 94 ? 6.443 -6.613 19.024 1.00 79.62 94 ARG A C 1
ATOM 766 O O . ARG A 1 94 ? 7.536 -6.388 19.533 1.00 79.62 94 ARG A O 1
ATOM 773 N N . ASN A 1 95 ? 5.565 -7.475 19.543 1.00 85.12 95 ASN A N 1
ATOM 774 C CA . ASN A 1 95 ? 5.693 -8.090 20.865 1.00 85.12 95 ASN A CA 1
ATOM 775 C C . ASN A 1 95 ? 5.859 -7.052 21.992 1.00 85.12 95 ASN A C 1
ATOM 777 O O . ASN A 1 95 ? 6.522 -7.315 22.995 1.00 85.12 95 ASN A O 1
ATOM 781 N N . GLU A 1 96 ? 5.263 -5.870 21.826 1.00 83.44 96 GLU A N 1
ATOM 782 C CA . GLU A 1 96 ? 5.250 -4.824 22.845 1.00 83.44 96 GLU A CA 1
ATOM 783 C C . GLU A 1 96 ? 4.102 -5.054 23.839 1.00 83.44 96 GLU A C 1
ATOM 785 O O . GLU A 1 96 ? 3.093 -5.700 23.536 1.00 83.44 96 GLU A O 1
ATOM 790 N N . ARG A 1 97 ? 4.274 -4.554 25.067 1.00 86.38 97 ARG A N 1
ATOM 791 C CA . ARG A 1 97 ? 3.276 -4.706 26.128 1.00 86.38 97 ARG A CA 1
ATOM 792 C C . ARG A 1 97 ? 2.101 -3.766 25.870 1.00 86.38 97 ARG A C 1
ATOM 794 O O . ARG A 1 97 ? 2.296 -2.560 25.802 1.00 86.38 97 ARG A O 1
ATOM 801 N N . LEU A 1 98 ? 0.901 -4.335 25.824 1.00 88.00 98 LEU A N 1
ATOM 802 C CA . LEU A 1 98 ? -0.355 -3.598 25.700 1.00 88.00 98 LEU A CA 1
ATOM 803 C C . LEU A 1 98 ? -0.755 -2.963 27.034 1.00 88.00 98 LEU A C 1
ATOM 805 O O . LEU A 1 98 ? -0.550 -3.557 28.103 1.00 88.00 98 LEU A O 1
ATOM 809 N N . THR A 1 99 ? -1.380 -1.791 26.970 1.00 91.81 99 THR A N 1
ATOM 810 C CA . THR A 1 99 ? -2.180 -1.279 28.087 1.00 91.81 99 THR A CA 1
ATOM 811 C C . THR A 1 99 ? -3.428 -2.143 28.278 1.00 91.81 99 THR A C 1
ATOM 813 O O . THR A 1 99 ? -3.774 -2.987 27.442 1.00 91.81 99 THR A O 1
ATOM 816 N N . LYS A 1 100 ? -4.116 -1.962 29.409 1.00 92.50 100 LYS A N 1
ATOM 817 C CA . LYS A 1 100 ? -5.368 -2.682 29.648 1.00 92.50 100 LYS A CA 1
ATOM 818 C C . LYS A 1 100 ? -6.421 -2.256 28.624 1.00 92.50 100 LYS A C 1
ATOM 820 O O . LYS A 1 100 ? -7.101 -3.103 28.062 1.00 92.50 100 LYS A O 1
ATOM 825 N N . GLU A 1 101 ? -6.491 -0.962 28.347 1.00 90.12 101 GLU A N 1
ATOM 826 C CA . GLU A 1 101 ? -7.427 -0.350 27.410 1.00 90.12 101 GLU A CA 1
ATOM 827 C C . GLU A 1 101 ? -7.212 -0.865 25.978 1.00 90.12 101 GLU A C 1
ATOM 829 O O . GLU A 1 101 ? -8.169 -1.277 25.320 1.00 90.12 101 GLU A O 1
ATOM 834 N N . GLU A 1 102 ? -5.957 -0.939 25.522 1.00 90.88 102 GLU A N 1
ATOM 835 C CA . GLU A 1 102 ? -5.595 -1.507 24.216 1.00 90.88 102 GLU A CA 1
ATOM 836 C C . GLU A 1 102 ? -5.954 -2.995 24.131 1.00 90.88 102 GLU A C 1
ATOM 838 O O . GLU A 1 102 ? -6.538 -3.442 23.142 1.00 90.88 102 GLU A O 1
ATOM 843 N N . SER A 1 103 ? -5.638 -3.771 25.174 1.00 92.25 103 SER A N 1
ATOM 844 C CA . SER A 1 103 ? -5.962 -5.200 25.229 1.00 92.25 103 SER A CA 1
ATOM 845 C C . SER A 1 103 ? -7.472 -5.440 25.177 1.00 92.25 103 SER A C 1
ATOM 847 O O . SER A 1 103 ? -7.936 -6.251 24.373 1.00 92.25 103 SER A O 1
ATOM 849 N N . ASP A 1 104 ? -8.240 -4.705 25.985 1.00 94.81 104 ASP A N 1
ATOM 850 C CA . ASP A 1 104 ? -9.699 -4.806 26.047 1.00 94.81 104 ASP A CA 1
ATOM 851 C C . ASP A 1 104 ? -10.327 -4.432 24.690 1.00 94.81 104 ASP A C 1
ATOM 853 O O . ASP A 1 104 ? -11.255 -5.096 24.218 1.00 94.81 104 ASP A O 1
ATOM 857 N N . CYS A 1 105 ? -9.810 -3.399 24.015 1.00 94.44 105 CYS A N 1
ATOM 858 C CA . CYS A 1 105 ? -10.296 -2.988 22.696 1.00 94.44 105 CYS A CA 1
ATOM 859 C C . CYS A 1 105 ? -9.944 -3.996 21.592 1.00 94.44 105 CYS A C 1
ATOM 861 O O . CYS A 1 105 ? -10.792 -4.292 20.745 1.00 94.44 105 CYS A O 1
ATOM 863 N N . VAL A 1 106 ? -8.740 -4.581 21.615 1.00 93.25 106 VAL A N 1
ATOM 864 C CA . VAL A 1 106 ? -8.357 -5.663 20.692 1.00 93.25 106 VAL A CA 1
ATOM 865 C C . VAL A 1 106 ? -9.238 -6.894 20.899 1.00 93.25 106 VAL A C 1
ATOM 867 O O . VAL A 1 106 ? -9.668 -7.502 19.919 1.00 93.25 106 VAL A O 1
ATOM 870 N N . GLU A 1 107 ? -9.548 -7.265 22.141 1.00 93.88 107 GLU A N 1
ATOM 871 C CA . GLU A 1 107 ? -10.423 -8.404 22.430 1.00 93.88 107 GLU A CA 1
ATOM 872 C C . GLU A 1 107 ? -11.862 -8.156 21.959 1.00 93.88 107 GLU A C 1
ATOM 874 O O . GLU A 1 107 ? -12.455 -9.017 21.303 1.00 93.88 107 GLU A O 1
ATOM 879 N N . ARG A 1 108 ? -12.405 -6.954 22.195 1.00 93.50 108 ARG A N 1
ATOM 880 C CA . ARG A 1 108 ? -13.713 -6.548 21.650 1.00 93.50 108 ARG A CA 1
ATOM 881 C C . ARG A 1 108 ? -13.741 -6.630 20.129 1.00 93.50 108 ARG A C 1
ATOM 883 O O . ARG A 1 108 ? -14.691 -7.176 19.576 1.00 93.50 108 ARG A O 1
ATOM 890 N N . LEU A 1 109 ? -12.693 -6.146 19.461 1.00 93.56 109 LEU A N 1
ATOM 891 C CA . LEU A 1 109 ? -12.559 -6.276 18.014 1.00 93.56 109 LEU A CA 1
ATOM 892 C C . LEU A 1 109 ? -12.540 -7.753 17.596 1.00 93.56 109 LEU A C 1
ATOM 894 O O . LEU A 1 109 ? -13.290 -8.138 16.707 1.00 93.56 109 LEU A O 1
ATOM 898 N N . MET A 1 110 ? -11.743 -8.604 18.250 1.00 91.44 110 MET A N 1
ATOM 899 C CA . MET A 1 110 ? -11.700 -10.040 17.940 1.00 91.44 110 MET A CA 1
ATOM 900 C C . MET A 1 110 ? -13.063 -10.715 18.089 1.00 91.44 110 MET A C 1
ATOM 902 O O . MET A 1 110 ? -13.389 -11.593 17.293 1.00 91.44 110 MET A O 1
ATOM 906 N N . ASN A 1 111 ? -13.840 -10.335 19.099 1.00 91.38 111 ASN A N 1
ATOM 907 C CA . ASN A 1 111 ? -15.167 -10.894 19.322 1.00 91.38 111 ASN A CA 1
ATOM 908 C C . ASN A 1 111 ? -16.160 -10.417 18.259 1.00 91.38 111 ASN A C 1
ATOM 910 O O . ASN A 1 111 ? -16.819 -11.261 17.662 1.00 91.38 111 ASN A O 1
ATOM 914 N N . LEU A 1 112 ? -16.171 -9.121 17.924 1.00 89.69 112 LEU A N 1
ATOM 915 C CA . LEU A 1 112 ? -17.000 -8.575 16.840 1.00 89.69 112 LEU A CA 1
ATOM 916 C C . LEU A 1 112 ? -16.759 -9.280 15.502 1.00 89.69 112 LEU A C 1
ATOM 918 O O . LEU A 1 112 ? -17.701 -9.567 14.773 1.00 89.69 112 LEU A O 1
ATOM 922 N N . LEU A 1 113 ? -15.503 -9.590 15.178 1.00 87.56 113 LEU A N 1
ATOM 923 C CA . LEU A 1 113 ? -15.172 -10.291 13.934 1.00 87.56 113 LEU A CA 1
ATOM 924 C C . LEU A 1 113 ? -15.640 -11.756 13.933 1.00 87.56 113 LEU A C 1
ATOM 926 O O . LEU A 1 113 ? -15.915 -12.308 12.874 1.00 87.56 113 LEU A O 1
ATOM 930 N N . LYS A 1 114 ? -15.749 -12.387 15.109 1.00 85.75 114 LYS A N 1
ATOM 931 C CA . LYS A 1 114 ? -16.224 -13.774 15.262 1.00 85.75 114 LYS A CA 1
ATOM 932 C C . LYS A 1 114 ? -17.747 -13.906 15.278 1.00 85.75 114 LYS A C 1
ATOM 934 O O . LYS A 1 114 ? -18.236 -15.026 15.128 1.00 85.75 114 LYS A O 1
ATOM 939 N N . GLU A 1 115 ? -18.478 -12.819 15.523 1.00 81.62 115 GLU A N 1
ATOM 940 C CA . GLU A 1 115 ? -19.944 -12.835 15.603 1.00 81.62 115 GLU A CA 1
ATOM 941 C C . GLU A 1 115 ? -20.579 -13.267 14.277 1.00 81.62 115 GLU A C 1
ATOM 943 O O . GLU A 1 115 ? -21.547 -14.027 14.283 1.00 81.62 115 GLU A O 1
ATOM 948 N N . ASP A 1 116 ? -19.997 -12.853 13.150 1.00 73.56 116 ASP A N 1
ATOM 949 C CA . ASP A 1 116 ? -20.495 -13.165 11.813 1.00 73.56 116 ASP A CA 1
ATOM 950 C C . ASP A 1 116 ? -19.630 -14.238 11.130 1.00 73.56 116 ASP A C 1
ATOM 952 O O . ASP A 1 116 ? -18.652 -13.962 10.425 1.00 73.56 116 ASP A O 1
ATOM 956 N N . LYS A 1 117 ? -19.986 -15.502 11.387 1.00 74.06 117 LYS A N 1
ATOM 957 C CA . LYS A 1 117 ? -19.281 -16.676 10.848 1.00 74.06 117 LYS A CA 1
ATOM 958 C C . LYS A 1 117 ? -19.385 -16.805 9.329 1.00 74.06 117 LYS A C 1
ATOM 960 O O . LYS A 1 117 ? -18.517 -17.451 8.746 1.00 74.06 117 LYS A O 1
ATOM 965 N N . ASP A 1 118 ? -20.407 -16.213 8.716 1.00 71.75 118 ASP A N 1
ATOM 966 C CA . ASP A 1 118 ? -20.619 -16.281 7.269 1.00 71.75 118 ASP A CA 1
ATOM 967 C C . ASP A 1 118 ? -19.677 -15.318 6.531 1.00 71.75 118 ASP A C 1
ATOM 969 O O . ASP A 1 118 ? -19.230 -15.614 5.423 1.00 71.75 118 ASP A O 1
ATOM 973 N N . ILE A 1 119 ? -19.316 -14.195 7.165 1.00 74.19 119 ILE A N 1
ATOM 974 C CA . ILE A 1 119 ? -18.310 -13.254 6.654 1.00 74.19 119 ILE A CA 1
ATOM 975 C C . ILE A 1 119 ? -16.879 -13.765 6.901 1.00 74.19 119 ILE A C 1
ATOM 977 O O . ILE A 1 119 ? -16.023 -13.644 6.026 1.00 74.19 119 ILE A O 1
ATOM 981 N N . GLY A 1 120 ? -16.602 -14.323 8.087 1.00 76.38 120 GLY A N 1
ATOM 982 C CA . GLY A 1 120 ? -15.332 -15.004 8.379 1.00 76.38 120 GLY A CA 1
ATOM 983 C C . GLY A 1 120 ? -14.091 -14.106 8.503 1.00 76.38 120 GLY A C 1
ATOM 984 O O . GLY A 1 120 ? -12.972 -14.592 8.329 1.00 76.38 120 GLY A O 1
ATOM 985 N N . LEU A 1 121 ? -14.259 -12.815 8.812 1.00 83.25 121 LEU A N 1
ATOM 986 C CA . LEU A 1 121 ? -13.137 -11.887 9.000 1.00 83.25 121 LEU A CA 1
ATOM 987 C C . LEU A 1 121 ? -12.312 -12.221 10.249 1.00 83.25 121 LEU A C 1
ATOM 989 O O . LEU A 1 121 ? -12.825 -12.624 11.292 1.00 83.25 121 LEU A O 1
ATOM 993 N N . ASN A 1 122 ? -11.009 -11.977 10.170 1.00 87.56 122 ASN A N 1
ATOM 994 C CA . ASN A 1 122 ? -10.081 -12.116 11.284 1.00 87.56 122 ASN A CA 1
ATOM 995 C C . ASN A 1 122 ? -9.123 -10.912 11.380 1.00 87.56 122 ASN A C 1
ATOM 997 O O . ASN A 1 122 ? -9.122 -10.005 10.550 1.00 87.56 122 ASN A O 1
ATOM 1001 N N . LEU A 1 123 ? -8.284 -10.884 12.421 1.00 86.94 123 LEU A N 1
ATOM 1002 C CA . LEU A 1 123 ? -7.354 -9.770 12.641 1.00 86.94 123 LEU A CA 1
ATOM 1003 C C . LEU A 1 123 ? -6.319 -9.591 11.521 1.00 86.94 123 LEU A C 1
ATOM 1005 O O . LEU A 1 123 ? -5.824 -8.482 11.338 1.00 86.94 123 LEU A O 1
ATOM 1009 N N . THR A 1 124 ? -5.959 -10.652 10.800 1.00 85.50 124 THR A N 1
ATOM 1010 C CA . THR A 1 124 ? -5.072 -10.564 9.633 1.00 85.50 124 THR A CA 1
ATOM 1011 C C . THR A 1 124 ? -5.757 -9.807 8.505 1.00 85.50 124 THR A C 1
ATOM 1013 O O . THR A 1 124 ? -5.141 -8.918 7.925 1.00 85.50 124 THR A O 1
ATOM 1016 N N . ASP A 1 125 ? -7.040 -10.069 8.261 1.00 87.25 125 ASP A N 1
ATOM 1017 C CA . ASP A 1 125 ? -7.808 -9.343 7.243 1.00 87.25 125 ASP A CA 1
ATOM 1018 C C . ASP A 1 125 ? -7.918 -7.860 7.597 1.00 87.25 125 ASP A C 1
ATOM 1020 O O . ASP A 1 125 ? -7.714 -6.999 6.744 1.00 87.25 125 ASP A O 1
ATOM 1024 N N . ILE A 1 126 ? -8.147 -7.542 8.878 1.00 89.88 126 ILE A N 1
ATOM 1025 C CA . ILE A 1 126 ? -8.153 -6.150 9.344 1.00 89.88 126 ILE A CA 1
ATOM 1026 C C . ILE A 1 126 ? -6.803 -5.481 9.090 1.00 89.88 126 ILE A C 1
ATOM 1028 O O . ILE A 1 126 ? -6.777 -4.368 8.577 1.00 89.88 126 ILE A O 1
ATOM 1032 N N . LYS A 1 127 ? -5.680 -6.151 9.371 1.00 85.69 127 LYS A N 1
ATOM 1033 C CA . LYS A 1 127 ? -4.346 -5.604 9.069 1.00 85.69 127 LYS A CA 1
ATOM 1034 C C . LYS A 1 127 ? -4.163 -5.332 7.577 1.00 85.69 127 LYS A C 1
ATOM 1036 O O . LYS A 1 127 ? -3.678 -4.261 7.231 1.00 85.69 127 LYS A O 1
ATOM 1041 N N . LEU A 1 128 ? -4.580 -6.257 6.711 1.00 86.38 128 LEU A N 1
ATOM 1042 C CA . LEU A 1 128 ? -4.497 -6.080 5.258 1.00 86.38 128 LEU A CA 1
ATOM 1043 C C . LEU A 1 128 ? -5.375 -4.917 4.777 1.00 86.38 128 LEU A C 1
ATOM 1045 O O . LEU A 1 128 ? -4.963 -4.150 3.915 1.00 86.38 128 LEU A O 1
ATOM 1049 N N . LEU A 1 129 ? -6.563 -4.731 5.354 1.00 86.88 129 LEU A N 1
ATOM 1050 C CA . LEU A 1 129 ? -7.434 -3.598 5.028 1.00 86.88 129 LEU A CA 1
ATOM 1051 C C . LEU A 1 129 ? -6.849 -2.259 5.498 1.00 86.88 129 LEU A C 1
ATOM 1053 O O . LEU A 1 129 ? -6.975 -1.258 4.790 1.00 86.88 129 LEU A O 1
ATOM 1057 N N . LEU A 1 130 ? -6.177 -2.235 6.652 1.00 85.81 130 LEU A N 1
ATOM 1058 C CA . LEU A 1 130 ? -5.428 -1.061 7.109 1.00 85.81 130 LEU A CA 1
ATOM 1059 C C . LEU A 1 130 ? -4.248 -0.765 6.187 1.00 85.81 130 LEU A C 1
ATOM 1061 O O . LEU A 1 130 ? -4.056 0.382 5.801 1.00 85.81 130 LEU A O 1
ATOM 1065 N N . GLU A 1 131 ? -3.530 -1.793 5.738 1.00 83.56 131 GLU A N 1
ATOM 1066 C CA . GLU A 1 131 ? -2.491 -1.639 4.724 1.00 83.56 131 GLU A CA 1
ATOM 1067 C C . GLU A 1 131 ? -3.072 -1.082 3.418 1.00 83.56 131 GLU A C 1
ATOM 1069 O O . GLU A 1 131 ? -2.538 -0.125 2.872 1.00 83.56 131 GLU A O 1
ATOM 1074 N N . VAL A 1 132 ? -4.216 -1.578 2.938 1.00 82.19 132 VAL A N 1
ATOM 1075 C CA . VAL A 1 132 ? -4.876 -1.025 1.742 1.00 82.19 132 VAL A CA 1
ATOM 1076 C C . VAL A 1 132 ? -5.236 0.456 1.916 1.00 82.19 132 VAL A C 1
ATOM 1078 O O . VAL A 1 132 ? -5.030 1.259 1.000 1.00 82.19 132 VAL A O 1
ATOM 1081 N N . ARG A 1 133 ? -5.728 0.837 3.100 1.00 82.81 133 ARG A N 1
ATOM 1082 C CA . ARG A 1 133 ? -6.051 2.225 3.460 1.00 82.81 133 ARG A CA 1
ATOM 1083 C C . ARG A 1 133 ? -4.802 3.118 3.501 1.00 82.81 133 ARG A C 1
ATOM 1085 O O . ARG A 1 133 ? -4.829 4.228 2.966 1.00 82.81 133 ARG A O 1
ATOM 1092 N N . ASP A 1 134 ? -3.721 2.640 4.112 1.00 76.19 134 ASP A N 1
ATOM 1093 C CA . ASP A 1 134 ? -2.550 3.452 4.468 1.00 76.19 134 ASP A CA 1
ATOM 1094 C C . ASP A 1 134 ? -1.469 3.454 3.384 1.00 76.19 134 ASP A C 1
ATOM 1096 O O . ASP A 1 134 ? -0.872 4.495 3.095 1.00 76.19 134 ASP A O 1
ATOM 1100 N N . THR A 1 135 ? -1.258 2.320 2.717 1.00 70.69 135 THR A N 1
ATOM 1101 C CA . THR A 1 135 ? -0.257 2.150 1.657 1.00 70.69 135 THR A CA 1
ATOM 1102 C C . THR A 1 135 ? -0.580 3.002 0.439 1.00 70.69 135 THR A C 1
ATOM 1104 O O . THR A 1 135 ? 0.339 3.501 -0.204 1.00 70.69 135 THR A O 1
ATOM 1107 N N . SER A 1 136 ? -1.859 3.286 0.162 1.00 55.72 136 SER A N 1
ATOM 1108 C CA . SER A 1 136 ? -2.216 4.282 -0.854 1.00 55.72 136 SER A CA 1
ATOM 1109 C C . SER A 1 136 ? -1.529 5.624 -0.563 1.00 55.72 136 SER A C 1
ATOM 1111 O O . SER A 1 136 ? -0.812 6.134 -1.419 1.00 55.72 136 SER A O 1
ATOM 1113 N N . ASN A 1 137 ? -1.632 6.153 0.662 1.00 50.22 137 ASN A N 1
ATOM 1114 C CA . ASN A 1 137 ? -0.958 7.403 1.030 1.00 50.22 137 ASN A CA 1
ATOM 1115 C C . ASN A 1 137 ? 0.570 7.289 0.942 1.00 50.22 137 ASN A C 1
ATOM 1117 O O . ASN A 1 137 ? 1.209 8.203 0.437 1.00 50.22 137 ASN A O 1
ATOM 1121 N N . ILE A 1 138 ? 1.166 6.179 1.380 1.00 53.25 138 ILE A N 1
ATOM 1122 C CA . ILE A 1 138 ? 2.630 5.998 1.372 1.00 53.25 138 ILE A CA 1
ATOM 1123 C C . ILE A 1 138 ? 3.185 5.888 -0.060 1.00 53.25 138 ILE A C 1
ATOM 1125 O O . ILE A 1 138 ? 4.253 6.421 -0.350 1.00 53.25 138 ILE A O 1
ATOM 1129 N N . LEU A 1 139 ? 2.451 5.259 -0.982 1.00 52.16 139 LEU A N 1
ATOM 1130 C CA . LEU A 1 139 ? 2.829 5.165 -2.397 1.00 52.16 139 LEU A CA 1
ATOM 1131 C C . LEU A 1 139 ? 2.653 6.488 -3.148 1.00 52.16 139 LEU A C 1
ATOM 1133 O O . LEU A 1 139 ? 3.486 6.817 -3.990 1.00 52.16 139 LEU A O 1
ATOM 1137 N N . PHE A 1 140 ? 1.596 7.254 -2.842 1.00 50.28 140 PHE A N 1
ATOM 1138 C CA . PHE A 1 140 ? 1.426 8.623 -3.350 1.00 50.28 140 PHE A CA 1
ATOM 1139 C C . PHE A 1 140 ? 2.478 9.580 -2.762 1.00 50.28 140 PHE A C 1
ATOM 1141 O O . PHE A 1 140 ? 2.868 10.545 -3.416 1.00 50.28 140 PHE A O 1
ATOM 1148 N N . HIS A 1 141 ? 2.977 9.295 -1.557 1.00 48.75 141 HIS A N 1
ATOM 1149 C CA . HIS A 1 141 ? 4.022 10.047 -0.867 1.00 48.75 141 HIS A CA 1
ATOM 1150 C C . HIS A 1 141 ? 5.344 9.285 -0.844 1.00 48.75 141 HIS A C 1
ATOM 1152 O O . HIS A 1 141 ? 5.984 9.179 0.204 1.00 48.75 141 HIS A O 1
ATOM 1158 N N . LYS A 1 142 ? 5.788 8.786 -2.005 1.00 46.00 142 LYS A N 1
ATOM 1159 C CA . LYS A 1 142 ? 7.161 8.304 -2.202 1.00 46.00 142 LYS A CA 1
ATOM 1160 C C . LYS A 1 142 ? 8.134 9.476 -2.129 1.00 46.00 142 LYS A C 1
ATOM 1162 O O . LYS A 1 142 ? 8.730 9.887 -3.113 1.00 46.00 142 LYS A O 1
ATOM 1167 N N . ASN A 1 143 ? 8.217 10.074 -0.960 1.00 48.16 143 ASN A N 1
ATOM 1168 C CA . ASN A 1 143 ? 9.109 11.141 -0.637 1.00 48.16 143 ASN A CA 1
ATOM 1169 C C . ASN A 1 143 ? 8.999 11.252 0.882 1.00 48.16 143 ASN A C 1
ATOM 1171 O O . ASN A 1 143 ? 8.019 11.782 1.401 1.00 48.16 143 ASN A O 1
ATOM 1175 N N . ASN A 1 144 ? 10.013 10.764 1.606 1.00 51.50 144 ASN A N 1
ATOM 1176 C CA . ASN A 1 144 ? 10.318 11.175 2.988 1.00 51.50 144 ASN A CA 1
ATOM 1177 C C . ASN A 1 144 ? 10.672 12.681 3.014 1.00 51.50 144 ASN A C 1
ATOM 1179 O O . ASN A 1 144 ? 11.659 13.111 3.603 1.00 51.50 144 ASN A O 1
ATOM 1183 N N . GLN A 1 145 ? 9.906 13.466 2.269 1.00 56.97 145 GLN A N 1
ATOM 1184 C CA . GLN A 1 145 ? 10.128 14.826 1.884 1.00 56.97 145 GLN A CA 1
ATOM 1185 C C . GLN A 1 145 ? 9.728 15.651 3.076 1.00 56.97 145 GLN A C 1
ATOM 1187 O O . GLN A 1 145 ? 8.581 15.649 3.531 1.00 56.97 145 GLN A O 1
ATOM 1192 N N . THR A 1 146 ? 10.717 16.335 3.621 1.00 62.00 146 THR A N 1
ATOM 1193 C CA . THR A 1 146 ? 10.457 17.293 4.675 1.00 62.00 146 THR A CA 1
ATOM 1194 C C . THR A 1 146 ? 9.627 18.442 4.104 1.00 62.00 146 THR A C 1
ATOM 1196 O O . THR A 1 146 ? 9.597 18.683 2.895 1.00 62.00 146 THR A O 1
ATOM 1199 N N . SER A 1 147 ? 8.978 19.225 4.967 1.00 58.75 147 SER A N 1
ATOM 1200 C CA . SER A 1 147 ? 8.255 20.423 4.517 1.00 58.75 147 SER A CA 1
ATOM 1201 C C . SER A 1 147 ? 9.140 21.375 3.699 1.00 58.75 147 SER A C 1
ATOM 1203 O O . SER A 1 147 ? 8.639 22.088 2.836 1.00 58.75 147 SER A O 1
ATOM 1205 N N . ARG A 1 148 ? 10.455 21.373 3.960 1.00 66.19 148 ARG A N 1
ATOM 1206 C CA . ARG A 1 148 ? 11.453 22.167 3.238 1.00 66.19 148 ARG A CA 1
ATOM 1207 C C . ARG A 1 148 ? 11.691 21.640 1.824 1.00 66.19 148 ARG A C 1
ATOM 1209 O O . ARG A 1 148 ? 11.771 22.429 0.888 1.00 66.19 148 ARG A O 1
ATOM 1216 N N . ASP A 1 149 ? 11.774 20.325 1.671 1.00 66.50 149 ASP A N 1
ATOM 1217 C CA . ASP A 1 149 ? 11.957 19.686 0.370 1.00 66.50 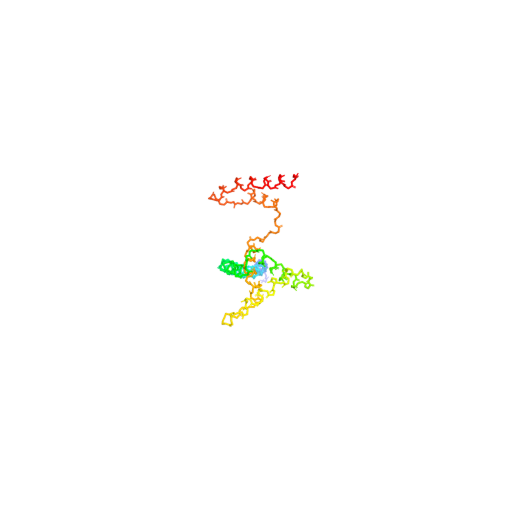149 ASP A CA 1
ATOM 1218 C C . ASP A 1 149 ? 10.712 19.891 -0.518 1.00 66.50 149 ASP A C 1
ATOM 1220 O O . ASP A 1 149 ? 10.844 20.165 -1.709 1.00 66.50 149 ASP A O 1
ATOM 1224 N N . ALA A 1 150 ? 9.506 19.851 0.069 1.00 69.31 150 ALA A N 1
ATOM 1225 C CA . ALA A 1 150 ? 8.240 20.129 -0.625 1.00 69.31 150 ALA A CA 1
ATOM 1226 C C . ALA A 1 150 ? 8.112 21.595 -1.064 1.00 69.31 150 ALA A C 1
ATOM 1228 O O . ALA A 1 150 ? 7.634 21.890 -2.161 1.00 69.31 150 ALA A O 1
ATOM 1229 N N . GLU A 1 151 ? 8.578 22.530 -0.232 1.00 72.75 151 GLU A N 1
ATOM 1230 C CA . GLU A 1 151 ? 8.624 23.950 -0.585 1.00 72.75 151 GLU A CA 1
ATOM 1231 C C . GLU A 1 151 ? 9.610 24.223 -1.735 1.00 72.75 151 GLU A C 1
ATOM 1233 O O . GLU A 1 151 ? 9.301 25.004 -2.641 1.00 72.75 151 GLU A O 1
ATOM 1238 N N . MET A 1 152 ? 10.771 23.555 -1.729 1.00 76.25 152 MET A N 1
ATOM 1239 C CA . MET A 1 152 ? 11.777 23.671 -2.787 1.00 76.25 152 MET A CA 1
ATOM 1240 C C . MET A 1 152 ? 11.252 23.131 -4.123 1.00 76.25 152 MET A C 1
ATOM 1242 O O . MET A 1 152 ? 11.342 23.826 -5.138 1.00 76.25 152 MET A O 1
ATOM 1246 N N . GLU A 1 153 ? 10.629 21.949 -4.114 1.00 74.06 153 GLU A N 1
ATOM 1247 C CA . GLU A 1 153 ? 10.039 21.329 -5.305 1.00 74.06 153 GLU A CA 1
ATOM 1248 C C . GLU A 1 153 ? 8.889 22.167 -5.886 1.00 74.06 153 GLU A C 1
ATOM 1250 O O . GLU A 1 153 ? 8.814 22.370 -7.096 1.00 74.06 153 GLU A O 1
ATOM 1255 N N . LEU A 1 154 ? 8.041 22.777 -5.051 1.00 74.56 154 LEU A N 1
ATOM 1256 C CA . LEU A 1 154 ? 6.984 23.682 -5.527 1.00 74.56 154 LEU A CA 1
ATOM 1257 C C . LEU A 1 154 ? 7.541 24.871 -6.344 1.00 74.56 154 LEU A C 1
ATOM 1259 O O . LEU A 1 154 ? 6.873 25.403 -7.248 1.00 74.56 154 LEU A O 1
ATOM 1263 N N . GLY A 1 155 ? 8.756 25.312 -6.005 1.00 68.69 155 GLY A N 1
ATOM 1264 C CA . GLY A 1 155 ? 9.478 26.387 -6.680 1.00 68.69 155 GLY A CA 1
ATOM 1265 C C . GLY A 1 155 ? 10.108 25.976 -8.010 1.00 68.69 155 GLY A C 1
ATOM 1266 O O . GLY A 1 155 ? 10.101 26.783 -8.939 1.00 68.69 155 GLY A O 1
ATOM 1267 N N . THR A 1 156 ? 10.603 24.744 -8.115 1.00 68.50 156 THR A N 1
ATOM 1268 C CA . THR A 1 156 ? 11.412 24.266 -9.248 1.00 68.50 156 THR A CA 1
ATOM 1269 C C . THR A 1 156 ? 10.641 23.385 -10.229 1.00 68.50 156 THR A C 1
ATOM 1271 O O . THR A 1 156 ? 10.985 23.355 -11.410 1.00 68.50 156 THR A O 1
ATOM 1274 N N . TYR A 1 157 ? 9.579 22.709 -9.785 1.00 66.19 157 TYR A N 1
ATOM 1275 C CA . TYR A 1 157 ? 8.857 21.746 -10.609 1.00 66.19 157 TYR A CA 1
ATOM 1276 C C . TYR A 1 157 ? 8.031 22.444 -11.706 1.00 66.19 157 TYR A C 1
ATOM 1278 O O . TYR A 1 157 ? 7.294 23.411 -11.416 1.00 66.19 157 TYR A O 1
ATOM 1286 N N . PRO A 1 158 ? 8.112 21.969 -12.966 1.00 71.00 158 PRO A N 1
ATOM 1287 C CA . PRO A 1 158 ? 7.267 22.449 -14.049 1.00 71.00 158 PRO A CA 1
ATOM 1288 C C . PRO A 1 158 ? 5.822 22.024 -13.777 1.00 71.00 158 PRO A C 1
ATOM 1290 O O . PRO A 1 158 ? 5.428 20.880 -13.972 1.00 71.00 158 PRO A O 1
ATOM 1293 N N . VAL A 1 159 ? 5.023 22.968 -13.283 1.00 69.56 159 VAL A N 1
ATOM 1294 C CA . VAL A 1 159 ? 3.603 22.747 -12.991 1.00 69.56 159 VAL A CA 1
ATOM 1295 C C . VAL A 1 159 ? 2.771 23.205 -14.192 1.00 69.56 159 VAL A C 1
ATOM 1297 O O . VAL A 1 159 ? 2.953 24.352 -14.621 1.00 69.56 159 VAL A O 1
ATOM 1300 N N . PRO A 1 160 ? 1.853 22.361 -14.701 1.00 75.69 160 PRO A N 1
ATOM 1301 C CA . PRO A 1 160 ? 0.897 22.729 -15.745 1.00 75.69 160 PRO A CA 1
ATOM 1302 C C . PRO A 1 160 ? 0.143 24.029 -15.431 1.00 75.69 160 PRO A C 1
ATOM 1304 O O . PRO A 1 160 ? -0.180 24.298 -14.272 1.00 75.69 160 PRO A O 1
ATOM 1307 N N . ASP A 1 161 ? -0.161 24.842 -16.448 1.00 75.06 161 ASP A N 1
ATOM 1308 C CA . ASP A 1 161 ? -0.736 26.186 -16.261 1.00 75.06 161 ASP A CA 1
ATOM 1309 C C . ASP A 1 161 ? -2.042 26.189 -15.458 1.00 75.06 161 ASP A C 1
ATOM 1311 O O . ASP A 1 161 ? -2.218 27.010 -14.556 1.00 75.06 161 ASP A O 1
ATOM 1315 N N . ASN A 1 162 ? -2.916 25.215 -15.709 1.00 63.16 162 ASN A N 1
ATOM 1316 C CA . ASN A 1 162 ? -4.174 25.023 -14.986 1.00 63.16 162 ASN A CA 1
ATOM 1317 C C . ASN A 1 162 ? -3.986 24.696 -13.493 1.00 63.16 162 ASN A C 1
ATOM 1319 O O . ASN A 1 162 ? -4.900 24.910 -12.702 1.00 63.16 162 ASN A O 1
ATOM 1323 N N . LEU A 1 163 ? -2.811 24.206 -13.091 1.00 66.62 163 LEU A N 1
ATOM 1324 C CA . LEU A 1 163 ? -2.482 23.863 -11.707 1.00 66.62 163 LEU A CA 1
ATOM 1325 C C . LEU A 1 163 ? -1.646 24.949 -11.005 1.00 66.62 163 LEU A C 1
ATOM 1327 O O . LEU A 1 163 ? -1.496 24.920 -9.781 1.00 66.62 163 LEU A O 1
ATOM 1331 N N . LYS A 1 164 ? -1.139 25.960 -11.731 1.00 77.19 164 LYS A N 1
ATOM 1332 C CA . LYS A 1 164 ? -0.366 27.074 -11.140 1.00 77.19 164 LYS A CA 1
ATOM 1333 C C . LYS A 1 164 ? -1.164 27.870 -10.105 1.00 77.19 164 LYS A C 1
ATOM 1335 O O . LYS A 1 164 ? -0.560 28.427 -9.186 1.00 77.19 164 LYS A O 1
ATOM 1340 N N . ILE A 1 165 ? -2.496 27.871 -10.199 1.00 75.56 165 ILE A N 1
ATOM 1341 C CA . ILE A 1 165 ? -3.402 28.529 -9.244 1.00 75.56 165 ILE A CA 1
ATOM 1342 C C . ILE A 1 165 ? -3.227 28.029 -7.802 1.00 75.56 165 ILE A C 1
ATOM 1344 O O . ILE A 1 165 ? -3.468 28.778 -6.857 1.00 75.56 165 ILE A O 1
ATOM 1348 N N . TYR A 1 166 ? -2.748 26.794 -7.619 1.00 72.25 166 TYR A N 1
ATOM 1349 C CA . TYR A 1 166 ? -2.535 26.196 -6.302 1.00 72.25 166 TYR A CA 1
ATOM 1350 C C . TYR A 1 166 ? -1.168 26.555 -5.693 1.00 72.25 166 TYR A C 1
ATOM 1352 O O . TYR A 1 166 ? -0.991 26.430 -4.481 1.00 72.25 166 TYR A O 1
ATOM 1360 N N . LYS A 1 167 ? -0.203 27.080 -6.472 1.00 77.19 167 LYS A N 1
ATOM 1361 C CA . LYS A 1 167 ? 1.127 27.459 -5.945 1.00 77.19 167 LYS A CA 1
ATOM 1362 C C . LYS A 1 167 ? 1.058 28.549 -4.859 1.00 77.19 167 LYS A C 1
ATOM 1364 O O . LYS A 1 167 ? 1.689 28.367 -3.816 1.00 77.19 167 LYS A O 1
ATOM 1369 N N . PRO A 1 168 ? 0.335 29.675 -5.041 1.00 82.81 168 PRO A N 1
ATOM 1370 C CA . PRO A 1 168 ? 0.272 30.727 -4.025 1.00 82.81 168 PRO A CA 1
ATOM 1371 C C . PRO A 1 168 ? -0.286 30.284 -2.658 1.00 82.81 168 PRO A C 1
ATOM 1373 O O . PRO A 1 168 ? 0.358 30.599 -1.653 1.00 82.81 168 PRO A O 1
ATOM 1376 N N . PRO A 1 169 ? -1.429 29.572 -2.553 1.00 73.56 169 PRO A N 1
ATOM 1377 C CA . PRO A 1 169 ? -1.924 29.113 -1.254 1.00 73.56 169 PRO A CA 1
ATOM 1378 C C . PRO A 1 169 ? -0.994 28.084 -0.594 1.00 73.56 169 PRO A C 1
ATOM 1380 O O . PRO A 1 169 ? -0.775 28.177 0.612 1.00 73.56 169 PRO A O 1
ATOM 1383 N N . LEU A 1 170 ? -0.362 27.186 -1.360 1.00 74.94 170 LEU A N 1
ATOM 1384 C CA . LEU A 1 170 ? 0.605 26.223 -0.817 1.00 74.94 170 LEU A CA 1
ATOM 1385 C C . LEU A 1 170 ? 1.851 26.913 -0.235 1.00 74.94 170 LEU A C 1
ATOM 1387 O O . LEU A 1 170 ? 2.258 26.595 0.880 1.00 74.94 170 LEU A O 1
ATOM 1391 N N . LYS A 1 171 ? 2.402 27.938 -0.904 1.00 79.44 171 LYS A N 1
ATOM 1392 C CA . LYS A 1 171 ? 3.502 28.756 -0.345 1.00 79.44 171 LYS A CA 1
ATOM 1393 C C . LYS A 1 171 ? 3.116 29.443 0.968 1.00 79.44 171 LYS A C 1
ATOM 1395 O O . LYS A 1 171 ? 3.917 29.502 1.899 1.00 79.44 171 LYS A O 1
ATOM 1400 N N . LYS A 1 172 ? 1.886 29.965 1.061 1.00 81.25 172 LYS A N 1
ATOM 1401 C CA . LYS A 1 172 ? 1.376 30.565 2.306 1.00 81.25 172 LYS A CA 1
ATOM 1402 C C . LYS A 1 172 ? 1.294 29.525 3.427 1.00 81.25 172 LYS A C 1
ATOM 1404 O O . LYS A 1 172 ? 1.690 29.834 4.548 1.00 81.25 172 LYS A O 1
ATOM 1409 N N . ALA A 1 173 ? 0.841 28.309 3.116 1.00 71.06 173 ALA A N 1
ATOM 1410 C CA . ALA A 1 173 ? 0.785 27.204 4.067 1.00 71.06 173 ALA A CA 1
ATOM 1411 C C . ALA A 1 173 ? 2.185 26.800 4.565 1.00 71.06 173 ALA A C 1
ATOM 1413 O O . ALA A 1 173 ? 2.382 26.720 5.774 1.00 71.06 173 ALA A O 1
ATOM 1414 N N . PHE A 1 174 ? 3.179 26.643 3.679 1.00 73.62 174 PHE A N 1
ATOM 1415 C CA . PHE A 1 174 ? 4.563 26.333 4.082 1.00 73.62 174 PHE A CA 1
ATOM 1416 C C . PHE A 1 174 ? 5.161 27.400 5.008 1.00 73.62 174 PHE A C 1
ATOM 1418 O O . PHE A 1 174 ? 5.715 27.068 6.058 1.00 73.62 174 PHE A O 1
ATOM 1425 N N . LYS A 1 175 ? 4.953 28.685 4.694 1.00 79.88 175 LYS A N 1
ATOM 1426 C CA . LYS A 1 175 ? 5.393 29.803 5.544 1.00 79.88 175 LYS A CA 1
ATOM 1427 C C . LYS A 1 175 ? 4.697 29.833 6.911 1.00 79.88 175 LYS A C 1
ATOM 1429 O O . LYS A 1 175 ? 5.315 30.204 7.906 1.00 79.88 175 LYS A O 1
ATOM 1434 N N . ALA A 1 176 ? 3.414 29.477 6.972 1.00 75.38 176 ALA A N 1
ATOM 1435 C CA . ALA A 1 176 ? 2.688 29.381 8.237 1.00 75.38 176 ALA A CA 1
ATOM 1436 C C . ALA A 1 176 ? 3.223 28.223 9.090 1.00 75.38 176 ALA A C 1
ATOM 1438 O O . ALA A 1 176 ? 3.548 28.424 10.257 1.00 75.38 176 ALA A O 1
ATOM 1439 N N . MET A 1 177 ? 3.400 27.045 8.484 1.00 65.69 177 MET A N 1
ATOM 1440 C CA . MET A 1 177 ? 3.927 25.859 9.160 1.00 65.69 177 MET A CA 1
ATOM 1441 C C . MET A 1 177 ? 5.337 26.076 9.721 1.00 65.69 177 MET A C 1
ATOM 1443 O O . MET A 1 177 ? 5.608 25.644 10.841 1.00 65.69 177 MET A O 1
ATOM 1447 N N . SER A 1 178 ? 6.227 26.767 8.994 1.00 72.44 178 SER A N 1
ATOM 1448 C CA . SER A 1 178 ? 7.566 27.087 9.507 1.00 72.44 178 SER A CA 1
ATOM 1449 C C . SER A 1 178 ? 7.503 28.037 10.703 1.00 72.44 178 SER A C 1
ATOM 1451 O O . SER A 1 178 ? 8.141 27.783 11.719 1.00 72.44 178 SER A O 1
ATOM 1453 N N . LYS A 1 179 ? 6.665 29.079 10.629 1.00 75.12 179 LYS A N 1
ATOM 1454 C CA . LYS A 1 179 ? 6.482 30.043 11.720 1.00 75.12 179 LYS A CA 1
ATOM 1455 C C . LYS A 1 179 ? 5.900 29.396 12.981 1.00 75.12 179 LYS A C 1
ATOM 1457 O O . LYS A 1 179 ? 6.367 29.687 14.077 1.00 75.12 179 LYS A O 1
ATOM 1462 N N . TRP A 1 180 ? 4.902 28.525 12.831 1.00 77.56 180 TRP A N 1
ATOM 1463 C CA . TRP A 1 180 ? 4.245 27.851 13.957 1.00 77.56 180 TRP A CA 1
ATOM 1464 C C . TRP A 1 180 ? 5.124 26.807 14.636 1.00 77.56 180 TRP A C 1
ATOM 1466 O O . TRP A 1 180 ? 4.958 26.568 15.821 1.00 77.56 180 TRP A O 1
ATOM 1476 N N . ARG A 1 181 ? 6.071 26.203 13.911 1.00 51.47 181 ARG A N 1
ATOM 1477 C CA . ARG A 1 181 ? 7.055 25.284 14.500 1.00 51.47 181 ARG A CA 1
ATOM 1478 C C . ARG A 1 181 ? 8.181 25.981 15.263 1.00 51.47 181 ARG A C 1
ATOM 1480 O O . ARG A 1 181 ? 8.897 25.313 15.998 1.00 51.47 181 ARG A O 1
ATOM 1487 N N . SER A 1 182 ? 8.385 27.277 15.040 1.00 56.31 182 SER A N 1
ATOM 1488 C CA . SER A 1 182 ? 9.426 28.079 15.700 1.00 56.31 182 SER A CA 1
ATOM 1489 C C . SER A 1 182 ? 8.885 28.973 16.824 1.00 56.31 182 SER A C 1
ATOM 1491 O O . SER A 1 182 ? 9.624 29.828 17.307 1.00 56.31 182 SER A O 1
ATOM 1493 N N . SER A 1 183 ? 7.609 28.813 17.192 1.00 45.00 183 SER A N 1
ATOM 1494 C CA . SER A 1 183 ? 6.950 29.466 18.336 1.00 45.00 183 SER A CA 1
ATOM 1495 C C . SER A 1 183 ? 6.724 28.448 19.447 1.00 45.00 183 SER A C 1
ATOM 1497 O O . SER A 1 183 ? 6.751 28.870 20.619 1.00 45.00 183 SER A O 1
#

Foldseek 3Di:
DDDDDPDPVVVVVVVVVVVVVVVVVVVVVVVVVVVVVVVVVVVVVVVVVVLVVVLVQLVVCLVVLVVVLVVLQVVLPHDVLSVLCVVLLVCVVVVHDHDPSSVVSVVSSQVVQVVDVVVNDHPVNNVVSVCSNVVNVVSVCVDPQDLVNVLVCLVPPDDPPVCVVVSVVSNVVSVVVVVVVVD